Protein AF-T1A267-F1 (afdb_monomer_lite)

Foldseek 3Di:
DPPDPFFDPPDDWDQDPPPRDTDTHGALVDPVNLQCVLDPVVVVVVVVDDQAEEDPPQPVPVDPCSVVSNLVSVQVSCCVPPVPHDYHYD

Secondary structure (DSSP, 8-state):
------BPTTPPPEE-TTT--EE--B-TTSHHHHHHHS-HHHHHHHHTT--SB--TTTTTTS-THHHHHHHHHHHHHHHHH-TTSPP-B-

Structure (mmCIF, N/CA/C/O backbone):
data_AF-T1A267-F1
#
_entry.id   AF-T1A267-F1
#
loop_
_atom_site.group_PDB
_atom_site.id
_atom_site.type_symbol
_atom_site.label_atom_id
_atom_site.label_alt_id
_atom_site.label_comp_id
_atom_site.label_asym_id
_atom_site.label_entity_id
_atom_site.label_seq_id
_atom_site.pdbx_PDB_ins_code
_atom_site.Cartn_x
_atom_site.Cartn_y
_atom_site.Cartn_z
_atom_site.occupancy
_atom_site.B_iso_or_equiv
_atom_site.auth_seq_id
_atom_site.auth_comp_id
_atom_site.auth_asym_id
_atom_site.auth_atom_id
_atom_site.pdbx_PDB_model_num
ATOM 1 N N . MET A 1 1 ? -9.497 -1.179 -20.998 1.00 37.78 1 MET A N 1
ATOM 2 C CA . MET A 1 1 ? -8.852 -1.178 -19.667 1.00 37.78 1 MET A CA 1
ATOM 3 C C . MET A 1 1 ? -7.971 0.056 -19.604 1.00 37.78 1 MET A C 1
ATOM 5 O O . MET A 1 1 ? -7.057 0.148 -20.410 1.00 37.78 1 MET A O 1
ATOM 9 N N . HIS A 1 2 ? -8.291 1.046 -18.765 1.00 41.66 2 HIS A N 1
ATOM 10 C CA . HIS A 1 2 ? -7.421 2.214 -18.605 1.00 41.66 2 HIS A CA 1
ATOM 11 C C . HIS A 1 2 ? -6.103 1.725 -18.012 1.00 41.66 2 HIS A C 1
ATOM 13 O O . HIS A 1 2 ? -6.061 1.261 -16.875 1.00 41.66 2 HIS A O 1
ATOM 19 N N . GLN A 1 3 ? -5.051 1.736 -18.823 1.00 50.12 3 GLN A N 1
ATOM 20 C CA . GLN A 1 3 ? -3.721 1.334 -18.407 1.00 50.12 3 GLN A CA 1
ATOM 21 C C . GLN A 1 3 ? -3.233 2.415 -17.448 1.00 50.12 3 GLN A C 1
ATOM 23 O O . GLN A 1 3 ? -2.753 3.464 -17.861 1.00 50.12 3 GLN A O 1
ATOM 28 N N . HIS A 1 4 ? -3.471 2.233 -16.154 1.00 61.47 4 HIS A N 1
ATOM 29 C CA . HIS A 1 4 ? -2.951 3.163 -15.174 1.00 61.47 4 HIS A CA 1
ATOM 30 C C . HIS A 1 4 ? -1.418 3.048 -15.236 1.00 61.47 4 HIS A C 1
ATOM 32 O O . HIS A 1 4 ? -0.870 1.960 -15.064 1.00 61.47 4 HIS A O 1
ATOM 38 N N . HIS A 1 5 ? -0.727 4.150 -15.545 1.00 85.38 5 HIS A N 1
ATOM 39 C CA . HIS A 1 5 ? 0.738 4.237 -15.650 1.00 85.38 5 HIS A CA 1
ATOM 40 C C . HIS A 1 5 ? 1.403 4.132 -14.256 1.00 85.38 5 HIS A C 1
ATOM 42 O O . HIS A 1 5 ? 2.183 4.997 -13.857 1.00 85.38 5 HIS A O 1
ATOM 48 N N . LEU A 1 6 ? 1.055 3.097 -13.488 1.00 93.94 6 LEU A N 1
ATOM 49 C CA . LEU A 1 6 ? 1.394 2.935 -12.071 1.00 93.94 6 LEU A CA 1
ATOM 50 C C . LEU A 1 6 ? 2.691 2.175 -11.845 1.00 93.94 6 LEU A C 1
ATOM 52 O O . LEU A 1 6 ? 3.179 2.179 -10.730 1.00 93.94 6 LEU A O 1
ATOM 56 N N . PHE A 1 7 ? 3.226 1.510 -12.864 1.00 93.75 7 PHE A N 1
ATOM 57 C CA . PHE A 1 7 ? 4.416 0.668 -12.740 1.00 93.75 7 PHE A CA 1
ATOM 58 C C . PHE A 1 7 ? 5.708 1.474 -12.883 1.00 93.75 7 PHE A C 1
ATOM 60 O O . PHE A 1 7 ? 5.684 2.584 -13.441 1.00 93.75 7 PHE A O 1
ATOM 67 N N . LEU A 1 8 ? 6.827 0.896 -12.435 1.00 92.00 8 LEU A N 1
ATOM 68 C CA . LEU A 1 8 ? 8.153 1.454 -12.687 1.00 92.00 8 LEU A CA 1
ATOM 69 C C . LEU A 1 8 ? 8.388 1.624 -14.199 1.00 92.00 8 LEU A C 1
ATOM 71 O O . LEU A 1 8 ? 7.995 0.765 -15.006 1.00 92.00 8 LEU A O 1
ATOM 75 N N . PRO A 1 9 ? 8.985 2.754 -14.619 1.00 89.38 9 PRO A N 1
ATOM 76 C CA . PRO A 1 9 ? 9.295 2.978 -16.020 1.00 89.38 9 PRO A CA 1
ATOM 77 C C . PRO A 1 9 ? 10.366 1.983 -16.484 1.00 89.38 9 PRO A C 1
ATOM 79 O O . PRO A 1 9 ? 11.267 1.629 -15.734 1.00 89.38 9 PRO A O 1
ATOM 82 N N . HIS A 1 10 ? 10.267 1.534 -17.737 1.00 86.25 10 HIS A N 1
ATOM 83 C CA . HIS A 1 10 ? 11.238 0.645 -18.401 1.00 86.25 10 HIS A CA 1
ATOM 84 C C . HIS A 1 10 ? 11.419 -0.764 -17.807 1.00 86.25 10 HIS A C 1
ATOM 86 O O . HIS A 1 10 ? 12.091 -1.590 -18.423 1.00 86.25 10 HIS A O 1
ATOM 92 N N . GLU A 1 11 ? 10.767 -1.083 -16.690 1.00 89.25 11 GLU A N 1
ATOM 93 C CA . GLU A 1 11 ? 10.729 -2.436 -16.147 1.00 89.25 11 GLU A CA 1
ATOM 94 C C . GLU A 1 11 ? 10.008 -3.390 -17.117 1.00 89.25 11 GLU A C 1
ATOM 96 O O . GLU A 1 11 ? 8.870 -3.140 -17.550 1.00 89.25 11 GLU A O 1
ATOM 101 N N . LYS A 1 12 ? 10.677 -4.497 -17.450 1.00 88.75 12 LYS A N 1
AT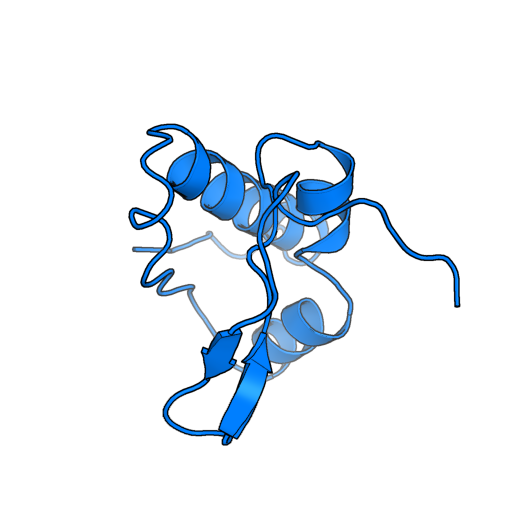OM 102 C CA . LYS A 1 12 ? 10.087 -5.608 -18.201 1.00 88.75 12 LYS A CA 1
ATOM 103 C C . LYS A 1 12 ? 9.358 -6.539 -17.227 1.00 88.75 12 LYS A C 1
ATOM 105 O O . LYS A 1 12 ? 9.908 -6.800 -16.164 1.00 88.75 12 LYS A O 1
ATOM 110 N N . PRO A 1 13 ? 8.171 -7.066 -17.579 1.00 91.19 13 PRO A N 1
ATOM 111 C CA . PRO A 1 13 ? 7.518 -8.077 -16.758 1.00 91.19 13 PRO A CA 1
ATOM 112 C C . PRO A 1 13 ? 8.436 -9.278 -16.505 1.00 91.19 13 PRO A C 1
ATOM 114 O O . PRO A 1 13 ? 9.068 -9.772 -17.444 1.00 91.19 13 PRO A O 1
ATOM 117 N N . SER A 1 14 ? 8.468 -9.754 -15.266 1.00 90.12 14 SER A N 1
ATOM 118 C CA . SER A 1 14 ? 9.109 -11.007 -14.858 1.00 90.12 14 SER A CA 1
ATOM 119 C C . SER A 1 14 ? 8.038 -12.028 -14.469 1.00 90.12 14 SER A C 1
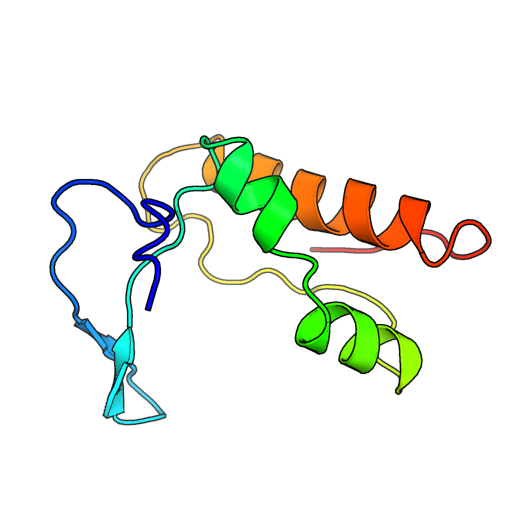ATOM 121 O O . SER A 1 14 ? 6.877 -11.670 -14.268 1.00 90.12 14 SER A O 1
ATOM 123 N N . LEU A 1 15 ? 8.390 -13.314 -14.427 1.00 93.50 15 LEU A N 1
ATOM 124 C CA . LEU A 1 15 ? 7.489 -14.332 -13.891 1.00 93.50 15 LEU A CA 1
ATOM 125 C C . LEU A 1 15 ? 7.684 -14.419 -12.382 1.00 93.50 15 LEU A C 1
ATOM 127 O O . LEU A 1 15 ? 8.809 -14.602 -11.924 1.00 93.50 15 LEU A O 1
ATOM 131 N N . ASP A 1 16 ? 6.582 -14.324 -11.646 1.00 89.62 16 ASP A N 1
ATOM 132 C CA . ASP A 1 16 ? 6.558 -14.648 -10.226 1.00 89.62 16 ASP A CA 1
ATOM 133 C C . ASP A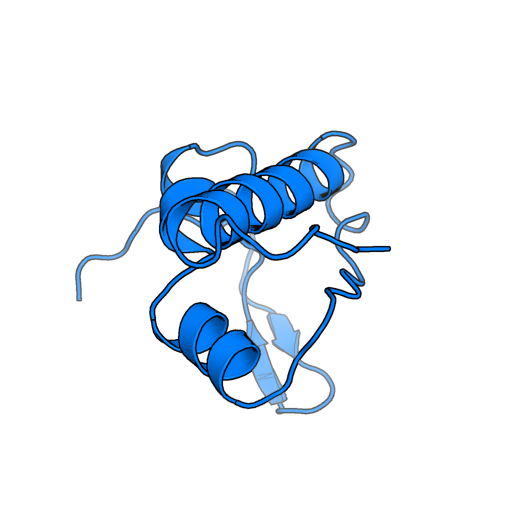 1 16 ? 6.951 -16.115 -10.006 1.00 89.62 16 ASP A C 1
ATOM 135 O O . ASP A 1 16 ? 6.501 -17.000 -10.744 1.00 89.62 16 ASP A O 1
ATOM 139 N N . TYR A 1 17 ? 7.763 -16.366 -8.979 1.00 84.44 17 TYR A N 1
ATOM 140 C CA . TYR A 1 17 ? 8.291 -17.694 -8.670 1.00 84.44 17 TYR A CA 1
ATOM 141 C C . TYR A 1 17 ? 7.181 -18.689 -8.307 1.00 84.44 17 TYR A C 1
ATOM 143 O O . TYR A 1 17 ? 7.212 -19.840 -8.740 1.00 84.44 17 TYR A O 1
ATOM 151 N N . TRP A 1 18 ? 6.182 -18.263 -7.531 1.00 85.38 18 TRP A N 1
ATOM 152 C CA . TRP A 1 18 ? 5.157 -19.171 -7.016 1.00 85.38 18 TRP A CA 1
ATOM 153 C C . TRP A 1 18 ? 3.990 -19.349 -7.996 1.00 85.38 18 TRP A C 1
ATOM 155 O O . TRP A 1 18 ? 3.634 -20.469 -8.373 1.00 85.38 18 TRP A O 1
ATOM 165 N N . ALA A 1 19 ? 3.399 -18.248 -8.459 1.00 90.88 19 ALA A N 1
ATOM 166 C CA . ALA A 1 19 ? 2.229 -18.269 -9.328 1.00 90.88 19 ALA A CA 1
ATOM 167 C C . ALA A 1 19 ? 2.571 -18.529 -10.800 1.00 90.88 19 ALA A C 1
ATOM 169 O O . ALA A 1 19 ? 1.656 -18.807 -11.580 1.00 90.88 19 ALA A O 1
ATOM 170 N N . HIS A 1 20 ? 3.844 -18.400 -11.198 1.00 92.69 20 HIS A N 1
ATOM 171 C CA . HIS A 1 20 ? 4.297 -18.464 -12.594 1.00 92.69 20 HIS A CA 1
ATOM 172 C C . HIS A 1 20 ? 3.547 -17.480 -13.506 1.00 92.69 20 HIS A C 1
ATOM 174 O O . HIS A 1 20 ? 3.315 -17.740 -14.691 1.00 92.69 20 HIS A O 1
ATOM 180 N N . LYS A 1 21 ? 3.122 -16.342 -12.945 1.00 94.44 21 LYS A N 1
ATOM 181 C CA . LYS A 1 21 ? 2.383 -15.295 -13.658 1.00 94.44 21 LYS A CA 1
ATOM 182 C C . LYS A 1 21 ? 3.267 -14.075 -13.895 1.00 94.44 21 LYS A C 1
ATOM 184 O O . LYS A 1 21 ? 4.106 -13.777 -13.050 1.00 94.44 21 LYS A O 1
ATOM 189 N N . PRO A 1 22 ? 3.060 -13.337 -15.001 1.00 93.94 22 PRO A N 1
ATOM 190 C CA . PRO A 1 22 ? 3.749 -12.075 -15.217 1.00 93.94 22 PRO A CA 1
ATOM 191 C C . PRO A 1 22 ? 3.407 -11.058 -14.124 1.00 93.94 22 PRO A C 1
ATOM 193 O O . PRO A 1 22 ? 2.231 -10.757 -13.906 1.00 93.94 22 PRO A O 1
ATOM 196 N N . VAL A 1 23 ? 4.434 -10.500 -13.491 1.00 92.62 23 VAL A N 1
ATOM 197 C CA . VAL A 1 23 ? 4.341 -9.427 -12.499 1.00 92.62 23 VAL A CA 1
ATOM 198 C C . VAL A 1 23 ? 5.152 -8.209 -12.934 1.00 92.62 23 VAL A C 1
ATOM 200 O O . VAL A 1 23 ? 6.005 -8.279 -13.821 1.00 92.62 23 VAL A O 1
ATOM 203 N N . LYS A 1 24 ? 4.814 -7.064 -12.340 1.00 93.06 24 LYS A N 1
ATOM 204 C CA . LYS A 1 24 ? 5.492 -5.779 -12.506 1.00 93.06 24 LYS A CA 1
ATOM 205 C C . LYS A 1 24 ? 5.457 -5.014 -11.193 1.00 93.06 24 LYS A C 1
ATOM 207 O O . LYS A 1 24 ? 4.430 -5.028 -10.510 1.00 93.06 24 LYS A O 1
ATOM 212 N N . THR A 1 25 ? 6.511 -4.266 -10.915 1.00 93.06 25 THR A N 1
ATOM 213 C CA . THR A 1 25 ? 6.635 -3.452 -9.713 1.00 93.06 25 THR A CA 1
ATOM 214 C C . THR A 1 25 ? 5.829 -2.166 -9.847 1.00 93.06 25 THR A C 1
ATOM 216 O O . THR A 1 25 ? 5.927 -1.425 -10.833 1.00 93.06 25 THR A O 1
ATOM 219 N N . LEU A 1 26 ? 5.004 -1.886 -8.840 1.00 94.50 26 LEU A N 1
ATOM 220 C CA . LEU A 1 26 ? 4.311 -0.609 -8.703 1.00 94.50 26 LEU A CA 1
ATOM 221 C C . LEU A 1 26 ? 5.307 0.493 -8.325 1.00 94.50 26 LEU A C 1
ATOM 223 O O . LEU A 1 26 ? 6.168 0.300 -7.486 1.00 94.50 26 LEU A O 1
ATOM 227 N N . ASP A 1 27 ? 5.171 1.671 -8.912 1.00 94.38 27 ASP A N 1
ATOM 228 C CA . ASP A 1 27 ? 5.991 2.850 -8.642 1.00 94.38 27 ASP A CA 1
ATOM 229 C C . ASP A 1 27 ? 5.314 3.711 -7.572 1.00 94.38 27 ASP A C 1
ATOM 231 O O . ASP A 1 27 ? 4.363 4.446 -7.870 1.00 94.38 27 ASP A O 1
ATOM 235 N N . PHE A 1 28 ? 5.772 3.612 -6.324 1.00 95.12 28 PHE A N 1
ATOM 236 C CA . PHE A 1 28 ? 5.157 4.312 -5.199 1.00 95.12 28 PHE A CA 1
ATOM 237 C C . PHE A 1 28 ? 5.561 5.790 -5.093 1.00 95.12 28 PHE A C 1
ATOM 239 O O . PHE A 1 28 ? 4.894 6.540 -4.369 1.00 95.12 28 PHE A O 1
ATOM 246 N N . GLU A 1 29 ? 6.535 6.272 -5.877 1.00 93.31 29 GLU A N 1
ATOM 247 C CA . GLU A 1 29 ? 6.794 7.716 -6.009 1.00 93.31 29 GLU A CA 1
ATOM 248 C C . GLU A 1 29 ? 5.578 8.431 -6.611 1.00 93.31 29 GLU A C 1
ATOM 250 O O . GLU A 1 29 ? 5.235 9.563 -6.237 1.00 93.31 29 GLU A O 1
ATOM 255 N N . LYS A 1 30 ? 4.841 7.744 -7.490 1.00 94.50 30 LYS A N 1
ATOM 256 C CA . LYS A 1 30 ? 3.626 8.280 -8.101 1.00 94.50 30 LYS A CA 1
ATOM 257 C C . LYS A 1 30 ? 2.483 8.352 -7.095 1.00 94.50 30 LYS A C 1
ATOM 259 O O . LYS A 1 30 ? 1.980 7.350 -6.585 1.00 94.50 30 LYS A O 1
ATOM 264 N N . ALA A 1 31 ? 1.948 9.560 -6.920 1.00 95.12 31 ALA A N 1
ATOM 265 C CA . ALA A 1 31 ? 0.755 9.787 -6.104 1.00 95.12 31 ALA A CA 1
ATOM 266 C C . ALA A 1 31 ? -0.459 8.962 -6.576 1.00 95.12 31 ALA A C 1
ATOM 268 O O . ALA A 1 31 ? -1.262 8.519 -5.757 1.00 95.12 31 ALA A O 1
ATOM 269 N N . ALA A 1 32 ? -0.579 8.723 -7.887 1.00 95.62 32 ALA A N 1
ATOM 270 C CA . ALA A 1 32 ? -1.631 7.881 -8.450 1.00 95.62 32 ALA A CA 1
ATOM 271 C C . ALA A 1 32 ? -1.525 6.423 -7.976 1.00 95.62 32 ALA A C 1
ATOM 273 O O . ALA A 1 32 ? -2.549 5.826 -7.651 1.00 95.62 32 ALA A O 1
ATOM 274 N N . THR A 1 33 ? -0.309 5.880 -7.875 1.00 96.25 33 THR A N 1
ATOM 275 C CA . THR A 1 33 ? -0.061 4.526 -7.365 1.00 96.25 33 THR A CA 1
ATOM 276 C C . THR A 1 33 ? -0.438 4.431 -5.898 1.00 96.25 33 THR A C 1
ATOM 278 O O . THR A 1 33 ? -1.223 3.562 -5.536 1.00 96.25 33 THR A O 1
ATOM 281 N N . ARG A 1 34 ? 0.004 5.384 -5.065 1.00 96.56 34 ARG A N 1
ATOM 282 C CA . ARG A 1 34 ? -0.376 5.419 -3.642 1.00 96.56 34 ARG A CA 1
ATOM 283 C C . ARG A 1 34 ? -1.890 5.505 -3.445 1.00 96.56 34 ARG A C 1
ATOM 285 O O . ARG A 1 34 ? -2.449 4.809 -2.607 1.00 96.56 34 ARG A O 1
ATOM 292 N N . LYS A 1 35 ? -2.576 6.315 -4.258 1.00 95.62 35 LYS A N 1
ATOM 293 C CA . LYS A 1 35 ? -4.044 6.425 -4.235 1.00 95.62 35 LYS A CA 1
ATOM 294 C C . LYS A 1 35 ? -4.740 5.139 -4.694 1.00 95.62 35 LYS A C 1
ATOM 296 O O . LYS A 1 35 ? -5.839 4.851 -4.229 1.00 95.62 35 LYS A O 1
ATOM 301 N N . PHE A 1 36 ? -4.133 4.407 -5.625 1.00 95.94 36 PHE A N 1
ATOM 302 C CA . PHE A 1 36 ? -4.648 3.139 -6.130 1.00 95.94 36 PHE A CA 1
ATOM 303 C C . PHE A 1 36 ? -4.418 1.981 -5.152 1.00 95.94 36 PHE A C 1
ATOM 305 O O . PHE A 1 36 ? -5.271 1.108 -5.068 1.00 95.94 36 PHE A O 1
ATOM 312 N N . PHE A 1 37 ? -3.295 1.957 -4.433 1.00 96.69 37 PHE A N 1
ATOM 313 C CA . PHE A 1 37 ? -2.812 0.755 -3.752 1.00 96.69 37 PHE A CA 1
ATOM 314 C C . PHE A 1 37 ? -3.782 0.202 -2.699 1.00 96.69 37 PHE A C 1
ATOM 316 O O . PHE A 1 37 ? -4.121 -0.979 -2.749 1.00 96.69 37 PHE A O 1
ATOM 323 N N . PHE A 1 38 ? -4.328 1.060 -1.828 1.00 97.31 38 PHE A N 1
ATOM 324 C CA . PHE A 1 38 ? -5.380 0.684 -0.871 1.00 97.31 38 PHE A CA 1
ATOM 325 C C . PHE A 1 38 ? -6.765 0.593 -1.552 1.00 97.31 38 PHE A C 1
ATOM 327 O O . PHE A 1 38 ? -7.710 1.316 -1.222 1.00 97.31 38 PHE A O 1
ATOM 334 N N . ASN A 1 39 ? -6.862 -0.251 -2.581 1.00 97.25 39 ASN A N 1
ATOM 335 C CA . ASN A 1 39 ? -8.070 -0.477 -3.376 1.00 97.25 39 ASN A CA 1
ATOM 336 C C . ASN A 1 39 ? -9.117 -1.319 -2.623 1.00 97.25 39 ASN A C 1
ATOM 338 O O . ASN A 1 39 ? -8.950 -1.688 -1.464 1.00 97.25 39 ASN A O 1
ATOM 342 N N . ALA A 1 40 ? -10.226 -1.635 -3.299 1.00 97.81 40 ALA A N 1
ATOM 343 C CA . ALA A 1 40 ? -11.317 -2.412 -2.718 1.00 97.81 40 ALA A CA 1
ATOM 344 C C . ALA A 1 40 ? -10.888 -3.809 -2.238 1.00 97.81 40 ALA A C 1
ATOM 346 O O . ALA A 1 40 ? -11.392 -4.253 -1.212 1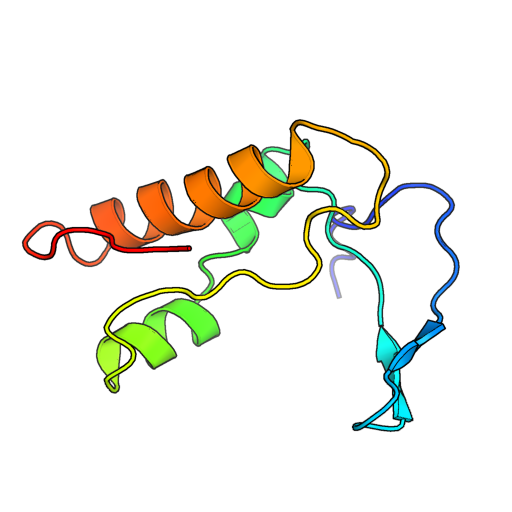.00 97.81 40 ALA A O 1
ATOM 347 N N . THR A 1 41 ? -9.960 -4.474 -2.931 1.00 97.12 41 THR A N 1
ATOM 348 C CA . THR A 1 41 ? -9.467 -5.804 -2.543 1.00 97.12 41 THR A CA 1
ATOM 349 C C . THR A 1 41 ? -8.649 -5.730 -1.259 1.00 97.12 41 THR A C 1
ATOM 351 O O . THR A 1 41 ? -8.905 -6.489 -0.329 1.00 97.12 41 THR A O 1
ATOM 354 N N . LEU A 1 42 ? -7.711 -4.783 -1.173 1.00 96.75 42 LEU A N 1
ATOM 355 C CA . LEU A 1 42 ? -6.879 -4.601 0.021 1.00 96.75 42 LEU A CA 1
ATOM 356 C C . LEU A 1 42 ? -7.692 -4.068 1.210 1.00 96.75 42 LEU A C 1
ATOM 358 O O . LEU A 1 42 ? -7.481 -4.451 2.355 1.00 96.75 42 LEU A O 1
ATOM 362 N N . ARG A 1 43 ? -8.690 -3.221 0.942 1.00 97.75 43 ARG A N 1
ATOM 363 C CA . ARG A 1 43 ? -9.646 -2.797 1.966 1.00 97.75 43 ARG A CA 1
ATOM 364 C C . ARG A 1 43 ? -10.450 -3.987 2.490 1.00 97.75 43 ARG A C 1
ATOM 366 O O . ARG A 1 43 ? -10.593 -4.123 3.700 1.00 97.75 43 ARG A O 1
ATOM 373 N N . HIS A 1 44 ? -10.946 -4.843 1.596 1.00 98.38 44 HIS A N 1
ATOM 374 C CA . HIS A 1 44 ? -11.705 -6.026 1.984 1.00 98.38 44 HIS A CA 1
ATOM 375 C C . HIS A 1 44 ? -10.871 -6.993 2.832 1.00 98.38 44 HIS A C 1
ATOM 377 O O . HIS A 1 44 ? -11.395 -7.520 3.805 1.00 98.38 44 HIS A O 1
ATOM 383 N N . SER A 1 45 ? -9.577 -7.181 2.534 1.00 97.88 45 SER A N 1
ATOM 384 C CA . SER A 1 45 ? -8.724 -8.056 3.351 1.00 97.88 45 SER A CA 1
ATOM 385 C C . SER A 1 45 ? -8.585 -7.559 4.794 1.00 97.88 45 SER A C 1
ATOM 387 O O . SER A 1 45 ? -8.597 -8.369 5.723 1.00 97.88 45 SER A O 1
ATOM 389 N N . PHE A 1 46 ? -8.525 -6.238 5.000 1.00 97.88 46 PHE A N 1
ATOM 390 C CA . PHE A 1 46 ? -8.556 -5.643 6.338 1.00 97.88 46 PHE A CA 1
ATOM 391 C C . PHE A 1 46 ? -9.920 -5.838 7.018 1.00 97.88 46 PHE A C 1
ATOM 393 O O . PHE A 1 46 ? -9.987 -6.244 8.176 1.00 97.88 46 PHE A O 1
ATOM 400 N N . GLU A 1 47 ? -11.022 -5.618 6.290 1.00 97.75 47 GLU A N 1
ATOM 401 C CA . GLU A 1 47 ? -12.386 -5.878 6.787 1.00 97.75 47 GLU A CA 1
ATOM 402 C C . GLU A 1 47 ? -12.581 -7.343 7.201 1.00 97.75 47 GLU A C 1
ATOM 404 O O . GLU A 1 47 ? -13.315 -7.620 8.149 1.00 97.75 47 GLU A O 1
ATOM 409 N N . SER A 1 48 ? -11.919 -8.275 6.509 1.00 98.06 48 SER A N 1
ATOM 410 C CA . SER A 1 48 ? -12.065 -9.715 6.713 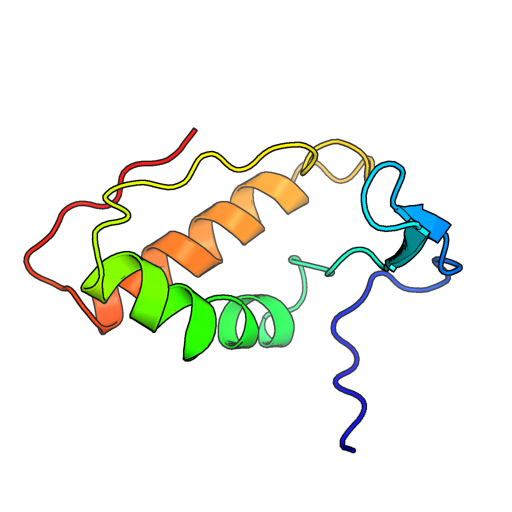1.00 98.06 48 SER A CA 1
ATOM 411 C C . SER A 1 48 ? -11.043 -10.334 7.671 1.00 98.06 48 SER A C 1
ATOM 413 O O . SER A 1 48 ? -11.066 -11.550 7.848 1.00 98.06 48 SER A O 1
ATOM 415 N N . GLY A 1 49 ? -10.156 -9.545 8.287 1.00 97.25 49 GLY A N 1
ATOM 416 C CA . GLY A 1 49 ? -9.328 -10.018 9.404 1.00 97.25 49 GLY A CA 1
ATOM 417 C C . GLY A 1 49 ? -7.818 -9.817 9.290 1.00 97.25 49 GLY A C 1
ATOM 418 O O . GLY A 1 49 ? -7.117 -10.144 10.246 1.00 97.25 49 GLY A O 1
ATOM 419 N N . ILE A 1 50 ? -7.291 -9.255 8.196 1.00 97.44 50 ILE A N 1
ATOM 420 C CA . ILE A 1 50 ? -5.910 -8.748 8.210 1.00 97.44 50 ILE A CA 1
ATOM 421 C C . ILE A 1 50 ? -5.843 -7.563 9.180 1.00 97.44 50 ILE A C 1
ATOM 423 O O . ILE A 1 50 ? -6.589 -6.601 9.038 1.00 97.44 50 ILE A O 1
ATOM 427 N N . ALA A 1 51 ? -4.952 -7.632 10.170 1.00 96.69 51 ALA A N 1
ATOM 428 C CA . ALA A 1 51 ? -4.837 -6.626 11.233 1.00 96.69 51 ALA A CA 1
ATOM 429 C C . ALA A 1 51 ? -3.583 -5.737 11.122 1.00 96.69 51 ALA A C 1
ATOM 431 O O . ALA A 1 51 ? -3.425 -4.798 11.903 1.00 96.69 51 ALA A O 1
ATOM 432 N N . GLY A 1 52 ? -2.700 -6.022 10.164 1.00 97.00 52 GLY A N 1
ATOM 433 C CA . GLY A 1 52 ? -1.440 -5.317 9.949 1.00 97.00 52 GLY A CA 1
ATOM 434 C C . GLY A 1 52 ? -0.785 -5.733 8.633 1.00 97.00 52 GLY A C 1
ATOM 435 O O . GLY A 1 52 ? -1.193 -6.728 8.031 1.00 97.00 52 GLY A O 1
ATOM 436 N N . TRP A 1 53 ? 0.203 -4.962 8.186 1.00 97.25 53 TRP A N 1
ATOM 437 C CA . TRP A 1 53 ? 0.819 -5.119 6.867 1.00 97.25 53 TRP A CA 1
ATOM 438 C C . TRP A 1 53 ? 2.284 -5.514 7.001 1.00 97.25 53 TRP A C 1
ATOM 440 O O . TRP A 1 53 ? 3.076 -4.743 7.523 1.00 97.25 53 TRP A O 1
ATOM 450 N N . TRP A 1 54 ? 2.641 -6.707 6.542 1.00 96.00 54 TRP A N 1
ATOM 451 C CA . TRP A 1 54 ? 4.041 -7.061 6.330 1.00 96.00 54 TRP A CA 1
ATOM 452 C C . TRP A 1 54 ? 4.372 -6.765 4.867 1.00 96.00 54 TRP A C 1
ATOM 454 O O . TRP A 1 54 ? 3.806 -7.394 3.970 1.00 96.00 54 TRP A O 1
ATOM 464 N N . ASN A 1 55 ? 5.204 -5.754 4.636 1.00 92.88 55 ASN A N 1
ATOM 465 C CA . ASN A 1 55 ? 5.503 -5.213 3.316 1.00 92.88 55 ASN A CA 1
ATOM 466 C C . ASN A 1 55 ? 6.867 -5.707 2.842 1.00 92.88 55 ASN A C 1
ATOM 468 O O . ASN A 1 55 ? 7.864 -5.006 2.940 1.00 92.88 55 ASN A O 1
ATOM 472 N N . ASP A 1 56 ? 6.903 -6.933 2.337 1.00 90.62 56 ASP A N 1
ATOM 473 C CA . ASP A 1 56 ? 8.138 -7.551 1.851 1.00 90.62 56 ASP A CA 1
ATOM 474 C C . ASP A 1 56 ? 8.610 -6.972 0.497 1.00 90.62 56 ASP A C 1
ATOM 476 O O . ASP A 1 56 ? 7.833 -6.335 -0.221 1.00 90.62 56 ASP A O 1
ATOM 480 N N . GLU A 1 57 ? 9.884 -7.198 0.158 1.00 88.31 57 GLU A N 1
ATOM 481 C CA . GLU A 1 57 ? 10.525 -6.937 -1.155 1.00 88.31 57 GLU A CA 1
ATOM 482 C C . GLU A 1 57 ? 10.450 -5.487 -1.699 1.00 88.31 57 GLU A C 1
ATOM 484 O O . GLU A 1 57 ? 10.782 -5.203 -2.854 1.00 88.31 57 GLU A O 1
ATOM 489 N N . ALA A 1 58 ? 10.035 -4.506 -0.893 1.00 86.62 58 ALA A N 1
ATOM 490 C CA . ALA A 1 58 ? 9.933 -3.114 -1.343 1.00 86.62 58 ALA A CA 1
ATOM 491 C C . ALA A 1 58 ? 11.288 -2.361 -1.408 1.00 86.62 58 ALA A C 1
ATOM 493 O O . ALA A 1 58 ? 11.323 -1.181 -1.778 1.00 86.62 58 ALA A O 1
ATOM 494 N N . ASP A 1 59 ? 12.398 -3.034 -1.103 1.00 87.19 59 ASP A N 1
ATOM 495 C CA . ASP A 1 59 ? 13.786 -2.563 -1.176 1.00 87.19 59 ASP A CA 1
ATOM 496 C C . ASP A 1 59 ? 14.523 -2.967 -2.475 1.00 87.19 59 ASP A C 1
ATOM 498 O O . ASP A 1 59 ? 15.574 -2.405 -2.789 1.00 87.19 59 ASP A O 1
ATOM 502 N N . GLU A 1 60 ? 13.946 -3.836 -3.311 1.00 85.62 60 GLU A N 1
ATOM 503 C CA . GLU A 1 60 ? 14.610 -4.377 -4.514 1.00 85.62 60 GLU A CA 1
ATOM 504 C C . GLU A 1 60 ? 14.823 -3.364 -5.655 1.00 85.62 60 GLU A C 1
ATOM 506 O O . GLU A 1 60 ? 15.581 -3.595 -6.598 1.00 85.62 60 GLU A O 1
ATOM 511 N N . THR A 1 61 ? 14.158 -2.209 -5.593 1.00 82.56 61 THR A N 1
ATOM 512 C CA . THR A 1 61 ? 14.162 -1.219 -6.687 1.00 82.56 61 THR A CA 1
ATOM 513 C C . THR A 1 61 ? 15.374 -0.283 -6.672 1.00 82.56 61 THR A C 1
ATOM 515 O O . THR A 1 61 ? 15.566 0.485 -7.617 1.00 82.56 61 THR A O 1
ATOM 518 N N . GLY A 1 62 ? 16.169 -0.298 -5.594 1.00 80.44 62 GLY A N 1
ATOM 519 C CA . GLY A 1 62 ? 17.271 0.646 -5.373 1.00 80.44 62 GLY A CA 1
ATOM 520 C C . GLY A 1 62 ? 16.829 2.090 -5.082 1.00 80.44 62 GLY A C 1
ATOM 521 O O . GLY A 1 62 ? 17.667 2.989 -5.057 1.00 80.44 62 GLY A O 1
ATOM 522 N N . ASN A 1 63 ? 15.525 2.336 -4.888 1.00 84.25 63 ASN A N 1
ATOM 523 C CA . ASN A 1 63 ? 14.976 3.622 -4.457 1.00 84.25 63 ASN A CA 1
ATOM 524 C C . ASN A 1 63 ? 14.609 3.584 -2.965 1.00 84.25 63 ASN A C 1
ATOM 526 O O . ASN A 1 63 ? 13.601 2.990 -2.587 1.00 84.25 63 ASN A O 1
ATOM 530 N N . ASP A 1 64 ? 15.344 4.336 -2.146 1.00 87.00 64 ASP A N 1
ATOM 531 C CA . ASP A 1 64 ? 15.154 4.422 -0.688 1.00 87.00 64 ASP A CA 1
ATOM 532 C C . ASP A 1 64 ? 13.757 4.899 -0.249 1.00 87.00 64 ASP A C 1
ATOM 534 O O . ASP A 1 64 ? 13.351 4.726 0.900 1.00 87.00 64 ASP A O 1
ATOM 538 N N . ARG A 1 65 ? 13.002 5.546 -1.142 1.00 92.31 65 ARG A N 1
ATOM 539 C CA . ARG A 1 65 ? 11.660 6.066 -0.840 1.00 92.31 65 ARG A CA 1
ATOM 540 C C . ARG A 1 65 ? 10.540 5.105 -1.202 1.00 92.31 65 ARG A C 1
ATOM 542 O O . ARG A 1 65 ? 9.400 5.353 -0.808 1.00 92.31 65 ARG A O 1
ATOM 549 N N . GLN A 1 66 ? 10.840 4.036 -1.933 1.00 93.31 66 GLN A N 1
ATOM 550 C CA . GLN A 1 66 ? 9.842 3.092 -2.420 1.00 93.31 66 GLN A CA 1
ATOM 551 C C . GLN A 1 66 ? 9.068 2.465 -1.253 1.00 93.31 66 GLN A C 1
ATOM 553 O O . GLN A 1 66 ? 7.846 2.616 -1.176 1.00 93.31 66 GLN A O 1
ATOM 558 N N . PHE A 1 67 ? 9.794 1.873 -0.301 1.00 93.31 67 PHE A N 1
ATOM 559 C CA . PHE A 1 67 ? 9.240 1.285 0.919 1.00 93.31 67 PHE A CA 1
ATOM 560 C C . PHE A 1 67 ? 8.411 2.299 1.720 1.00 93.31 67 PHE A C 1
ATOM 562 O O . PHE A 1 67 ? 7.230 2.093 1.994 1.00 93.31 67 PHE A O 1
ATOM 569 N N . LEU A 1 68 ? 8.991 3.469 2.008 1.00 94.75 68 LEU A N 1
ATOM 570 C CA . LEU A 1 68 ? 8.318 4.536 2.756 1.00 94.75 68 LEU A CA 1
ATOM 571 C C . LEU A 1 68 ? 7.003 4.980 2.095 1.00 94.75 68 LEU A C 1
ATOM 573 O O . LEU A 1 68 ? 6.015 5.274 2.770 1.00 94.75 68 LEU A O 1
ATOM 577 N N . ASN A 1 69 ? 6.978 5.067 0.767 1.00 96.62 69 ASN A N 1
ATOM 578 C CA . ASN A 1 69 ? 5.797 5.498 0.032 1.00 96.62 69 ASN A CA 1
ATOM 579 C C . ASN A 1 69 ? 4.731 4.396 -0.091 1.00 96.62 69 ASN A C 1
ATOM 581 O O . ASN A 1 69 ? 3.542 4.732 -0.159 1.00 96.62 69 ASN A O 1
ATOM 585 N N . MET A 1 70 ? 5.124 3.119 -0.080 1.00 96.88 70 MET A N 1
ATOM 586 C CA . MET A 1 70 ? 4.205 1.985 0.069 1.00 96.88 70 MET A CA 1
ATOM 587 C C . MET A 1 70 ? 3.523 2.021 1.440 1.00 96.88 70 MET A C 1
ATOM 589 O O . MET A 1 70 ? 2.292 2.013 1.515 1.00 96.88 70 MET A O 1
ATOM 593 N N . GLU A 1 71 ? 4.304 2.208 2.504 1.00 96.50 71 GLU A N 1
ATOM 594 C CA . GLU A 1 71 ? 3.797 2.369 3.870 1.00 96.50 71 GLU A CA 1
ATOM 595 C C . GLU A 1 71 ? 2.829 3.541 3.996 1.00 96.50 71 GLU A C 1
ATOM 597 O O . GLU A 1 71 ? 1.727 3.425 4.536 1.00 96.50 71 GLU A O 1
ATOM 602 N N . ARG A 1 72 ? 3.196 4.685 3.414 1.00 97.50 72 ARG A N 1
ATOM 603 C CA . ARG A 1 72 ? 2.330 5.862 3.375 1.00 97.50 72 ARG A CA 1
ATOM 604 C C . ARG A 1 72 ? 0.990 5.569 2.698 1.00 97.50 72 ARG A C 1
ATOM 606 O O . ARG A 1 72 ? -0.039 6.052 3.165 1.00 97.50 72 ARG A O 1
ATOM 613 N N . ALA A 1 73 ? 0.984 4.801 1.607 1.00 98.00 73 ALA A N 1
ATOM 614 C CA . ALA A 1 73 ? -0.244 4.453 0.896 1.00 98.00 73 ALA A CA 1
ATOM 615 C C . ALA A 1 73 ? -1.190 3.602 1.760 1.00 98.00 73 ALA A C 1
ATOM 617 O O . ALA A 1 73 ? -2.397 3.859 1.787 1.00 98.00 73 ALA A O 1
ATOM 618 N N . LEU A 1 74 ? -0.639 2.629 2.491 1.00 98.06 74 LEU A N 1
ATOM 619 C CA . LEU A 1 74 ? -1.385 1.796 3.437 1.00 98.06 74 LEU A CA 1
ATOM 620 C C . LEU A 1 74 ? -1.896 2.614 4.621 1.00 98.06 74 LEU A C 1
ATOM 622 O O . LEU A 1 74 ? -3.079 2.539 4.955 1.00 98.06 74 LEU A O 1
ATOM 626 N N . TYR A 1 75 ? -1.032 3.443 5.208 1.00 98.38 75 TYR A N 1
ATOM 627 C CA . TYR A 1 75 ? -1.378 4.304 6.331 1.00 98.38 75 TYR A CA 1
ATOM 628 C C . TYR A 1 75 ? -2.524 5.258 5.983 1.00 98.38 75 TYR A C 1
ATOM 630 O O . TYR A 1 75 ? -3.548 5.275 6.672 1.00 98.38 75 TYR A O 1
ATOM 638 N N . ASP A 1 76 ? -2.392 6.013 4.889 1.00 98.50 76 ASP A N 1
ATOM 639 C CA . ASP A 1 76 ? -3.407 6.973 4.447 1.00 98.50 76 ASP A CA 1
ATOM 640 C C . ASP A 1 76 ? -4.728 6.261 4.097 1.00 98.50 76 ASP A C 1
ATOM 642 O O . ASP A 1 76 ? -5.816 6.730 4.454 1.00 98.50 76 ASP A O 1
ATOM 646 N N . GLY A 1 77 ? -4.646 5.100 3.437 1.00 97.94 77 GLY A N 1
ATOM 647 C CA . GLY A 1 77 ? -5.798 4.272 3.088 1.00 97.94 77 GLY A CA 1
ATOM 648 C C . GLY A 1 77 ? -6.547 3.749 4.314 1.00 97.94 77 GLY A C 1
ATOM 649 O O . GLY A 1 77 ? -7.750 3.990 4.460 1.00 97.94 77 GLY A O 1
ATOM 650 N N . GLN A 1 78 ? -5.843 3.097 5.239 1.00 98.56 78 GLN A N 1
ATOM 651 C CA . GLN A 1 78 ? -6.446 2.545 6.447 1.00 98.56 78 GLN A CA 1
ATOM 652 C C . GLN A 1 78 ? -7.005 3.648 7.349 1.00 98.56 78 GLN A C 1
ATOM 654 O O . GLN A 1 78 ? -8.130 3.524 7.824 1.00 98.56 78 GLN A O 1
ATOM 659 N N . ARG A 1 79 ? -6.294 4.768 7.542 1.00 98.44 79 ARG A N 1
ATOM 660 C CA . ARG A 1 79 ? -6.798 5.904 8.337 1.00 98.44 79 ARG A CA 1
ATOM 661 C C . ARG A 1 79 ? -8.086 6.495 7.770 1.00 98.44 79 ARG A C 1
ATOM 663 O O . ARG A 1 79 ? -8.930 6.948 8.542 1.00 98.44 79 ARG A O 1
ATOM 670 N N . LYS A 1 80 ? -8.248 6.486 6.444 1.00 98.25 80 LYS A N 1
ATOM 671 C CA . LYS A 1 80 ? -9.455 6.971 5.768 1.00 98.25 80 LYS A CA 1
ATOM 672 C C . LYS A 1 80 ? -10.659 6.047 5.972 1.00 98.25 80 LYS A C 1
ATOM 674 O O . LYS A 1 80 ? -11.753 6.549 6.214 1.00 98.25 80 LYS A O 1
ATOM 679 N N . TYR A 1 81 ? -10.482 4.733 5.835 1.00 98.00 81 TYR A N 1
ATOM 680 C CA . TYR A 1 81 ? -11.596 3.772 5.880 1.00 98.00 81 TYR A CA 1
ATOM 681 C C . TYR A 1 81 ? -11.857 3.195 7.283 1.00 98.00 81 TYR A C 1
ATOM 683 O O . TYR A 1 81 ? -13.002 2.899 7.616 1.00 98.00 81 TYR A O 1
ATOM 691 N N . PHE A 1 82 ? -10.830 3.111 8.132 1.00 98.00 82 PHE A N 1
ATOM 692 C CA . PHE A 1 82 ? -10.859 2.517 9.475 1.00 98.00 82 PHE A CA 1
ATOM 693 C C . PHE A 1 82 ? -10.237 3.469 10.515 1.00 98.00 82 PHE A C 1
ATOM 695 O O . PHE A 1 82 ? -9.224 3.160 11.145 1.00 98.00 82 PHE A O 1
ATOM 702 N N . PRO A 1 83 ? -10.823 4.662 10.732 1.00 97.94 83 PRO A N 1
ATOM 703 C CA . PRO A 1 83 ? -10.201 5.726 11.525 1.00 97.94 83 PRO A CA 1
ATOM 704 C C . PRO A 1 83 ? -10.057 5.406 13.022 1.00 97.94 83 PRO A C 1
ATOM 706 O O . PRO A 1 83 ? -9.393 6.161 13.737 1.00 97.94 83 PRO A O 1
ATOM 709 N N . LYS A 1 84 ? -10.683 4.330 13.512 1.00 98.00 84 LYS A N 1
ATOM 710 C CA . LYS A 1 84 ? -10.628 3.906 14.920 1.00 98.00 84 LYS A CA 1
ATOM 711 C C . LYS A 1 84 ? -9.518 2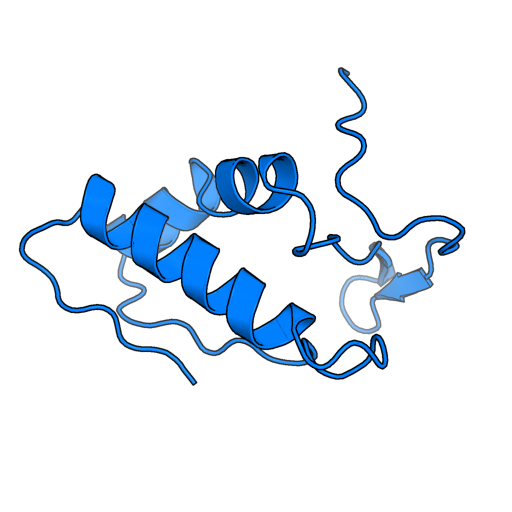.885 15.187 1.00 98.00 84 LYS A C 1
ATOM 713 O O . LYS A 1 84 ? -9.215 2.617 16.345 1.00 98.00 84 LYS A O 1
ATOM 718 N N . GLN A 1 85 ? -8.910 2.332 14.142 1.00 97.81 85 GLN A N 1
ATOM 719 C CA . GLN A 1 85 ? -7.877 1.312 14.222 1.00 97.81 85 GLN A CA 1
ATOM 720 C C . GLN A 1 85 ? -6.512 1.954 13.968 1.00 97.81 85 GLN A C 1
ATOM 722 O O . GLN A 1 85 ? -6.338 2.732 13.027 1.00 97.81 85 GLN A O 1
ATOM 727 N N . ARG A 1 86 ? -5.533 1.643 14.823 1.00 98.31 86 ARG A N 1
ATOM 728 C CA . ARG A 1 86 ? -4.140 2.037 14.583 1.00 98.31 86 ARG A CA 1
ATOM 729 C C . ARG A 1 86 ? -3.577 1.211 13.430 1.00 98.31 86 ARG A C 1
ATOM 731 O O . ARG A 1 86 ? -3.940 0.050 13.265 1.00 98.31 86 ARG A O 1
ATOM 738 N N . VAL A 1 87 ? -2.711 1.835 12.645 1.00 98.19 87 VAL A N 1
ATOM 739 C CA . VAL A 1 87 ? -1.968 1.163 11.579 1.00 98.19 87 VAL A CA 1
ATOM 740 C C . VAL A 1 87 ? -0.746 0.505 12.205 1.00 98.19 87 VAL A C 1
ATOM 742 O O . VAL A 1 87 ? -0.099 1.110 13.061 1.00 98.19 87 VAL A O 1
ATOM 745 N N . TRP A 1 88 ? -0.457 -0.721 11.791 1.00 97.94 88 TRP A N 1
ATOM 746 C CA . TRP A 1 88 ? 0.772 -1.427 12.117 1.00 97.94 88 TRP A CA 1
ATOM 747 C C . TRP A 1 88 ? 1.327 -2.034 10.839 1.00 97.94 88 TRP A C 1
ATOM 749 O O . TRP A 1 88 ? 0.565 -2.598 10.043 1.00 97.94 88 TRP A O 1
ATOM 759 N N . SER A 1 89 ? 2.633 -1.905 10.662 1.00 94.81 89 SER A N 1
ATOM 760 C CA . SER A 1 89 ? 3.350 -2.462 9.529 1.00 94.81 89 SER A CA 1
ATOM 761 C C . SER A 1 89 ? 4.832 -2.667 9.835 1.00 94.81 89 SER A C 1
ATOM 763 O O . SER A 1 89 ? 5.352 -2.034 10.763 1.00 94.81 89 SER A O 1
ATOM 765 N N . LEU A 1 90 ? 5.461 -3.581 9.088 1.00 87.44 90 LEU A N 1
ATOM 766 C CA . LEU A 1 90 ? 6.900 -3.866 9.062 1.00 87.44 90 LEU A CA 1
ATOM 767 C C . LEU A 1 90 ? 7.369 -4.229 7.660 1.00 87.44 90 LEU A C 1
ATOM 769 O O . LEU A 1 90 ? 6.550 -4.793 6.896 1.00 87.44 90 LEU A O 1
#

Organism: NCBI:txid410659

pLDDT: mean 91.92, std 10.64, range [37.78, 98.56]

Radius of gyration: 13.77 Å; chains: 1; bounding box: 30×29×35 Å

InterPro domains:
  IPR017853 Glycoside hydrolase superfamily [SSF51445] (3-89)

Sequence (90 aa):
MHQHHLFLPHEKPSLDYWAHKPVKTLDFEKAATRKFFFNATLRHSFESGIAGWWNDEADETGNDRQFLNMERALYDGQRKYFPKQRVWSL